Protein AF-A0A3N5UNZ2-F1 (afdb_monomer_lite)

Secondary structure (DSSP, 8-state):
--PPPPEEEEEETTEEEEEE-SSEEHHHHHHTT---HHHHHHTT--EESS-----HHHHHHHHHHHHHHHHHHHHHHHHHTT--

Sequence (84 aa):
MRINKPIVKRQIRDIELIRKGRGFSRSELKESGLDNIKVARKNGISIDVFRKTKISENIEQLKPMVKEILDSKKNGKKKKSKQT

pLDDT: mean 83.59, std 14.04, range [40.75, 93.31]

Structure (mmCIF, N/CA/C/O backbone):
data_AF-A0A3N5UNZ2-F1
#
_entry.id   AF-A0A3N5UNZ2-F1
#
loop_
_atom_site.group_PDB
_atom_site.id
_atom_site.type_symbol
_atom_site.label_atom_id
_atom_site.label_alt_id
_atom_site.label_comp_id
_atom_site.label_asym_id
_atom_site.label_entity_id
_atom_site.label_seq_id
_atom_site.pdbx_PDB_ins_code
_atom_site.Cartn_x
_atom_site.Cartn_y
_atom_site.Cartn_z
_atom_site.occupancy
_atom_site.B_iso_or_equiv
_atom_site.auth_seq_id
_atom_site.auth_comp_id
_atom_site.auth_asym_id
_atom_site.auth_atom_id
_atom_site.pdbx_PDB_model_num
ATOM 1 N N . MET A 1 1 ? -2.209 13.482 5.073 1.00 49.31 1 MET A N 1
ATOM 2 C CA . MET A 1 1 ? -1.119 12.482 5.054 1.00 49.31 1 MET A CA 1
ATOM 3 C C . MET A 1 1 ? -0.757 12.217 3.596 1.00 49.31 1 MET A C 1
ATOM 5 O O . MET A 1 1 ? -1.622 11.771 2.850 1.00 49.31 1 MET A O 1
ATOM 9 N N . ARG A 1 2 ? 0.449 12.587 3.139 1.00 51.97 2 ARG A N 1
ATOM 10 C CA . ARG A 1 2 ? 0.920 12.214 1.793 1.00 51.97 2 ARG A CA 1
ATOM 11 C C . ARG A 1 2 ? 1.267 10.733 1.844 1.00 51.97 2 ARG A C 1
ATOM 13 O O . ARG A 1 2 ? 2.312 10.366 2.362 1.00 51.97 2 ARG A O 1
ATOM 20 N N . ILE A 1 3 ? 0.353 9.887 1.394 1.00 63.72 3 ILE A N 1
ATOM 21 C CA . ILE A 1 3 ? 0.599 8.448 1.370 1.00 63.72 3 ILE A CA 1
ATOM 22 C C . ILE A 1 3 ? 1.358 8.150 0.089 1.00 63.72 3 ILE A C 1
ATOM 24 O O . ILE A 1 3 ? 0.888 8.456 -1.011 1.00 63.72 3 ILE A O 1
ATOM 28 N N . ASN A 1 4 ? 2.563 7.607 0.251 1.00 73.62 4 ASN A N 1
ATOM 29 C CA . ASN A 1 4 ? 3.364 7.167 -0.875 1.00 73.62 4 ASN A CA 1
ATOM 30 C C . ASN A 1 4 ? 2.569 6.123 -1.654 1.00 73.62 4 ASN A C 1
ATOM 32 O O . ASN A 1 4 ? 2.052 5.152 -1.100 1.00 73.62 4 ASN A O 1
ATOM 36 N N . LYS A 1 5 ? 2.425 6.371 -2.955 1.00 86.44 5 LYS A N 1
ATOM 37 C CA . LYS A 1 5 ? 1.861 5.381 -3.864 1.00 86.44 5 LYS A CA 1
ATOM 38 C C . LYS A 1 5 ? 2.822 4.190 -3.921 1.00 86.44 5 LYS A C 1
ATOM 40 O O . LYS A 1 5 ? 4.030 4.422 -3.972 1.00 86.44 5 LYS A O 1
ATOM 45 N N . PRO A 1 6 ? 2.308 2.953 -3.968 1.00 91.00 6 PRO A N 1
ATOM 46 C CA . PRO A 1 6 ? 3.153 1.772 -4.065 1.00 91.00 6 PRO A CA 1
ATOM 47 C C . PRO A 1 6 ? 3.953 1.794 -5.360 1.00 91.00 6 PRO A C 1
ATOM 49 O O . PRO A 1 6 ? 3.471 2.242 -6.405 1.00 91.00 6 PRO A O 1
ATOM 52 N N . ILE A 1 7 ? 5.149 1.242 -5.297 1.00 92.44 7 ILE A N 1
ATOM 53 C CA . ILE A 1 7 ? 5.984 0.961 -6.450 1.00 92.44 7 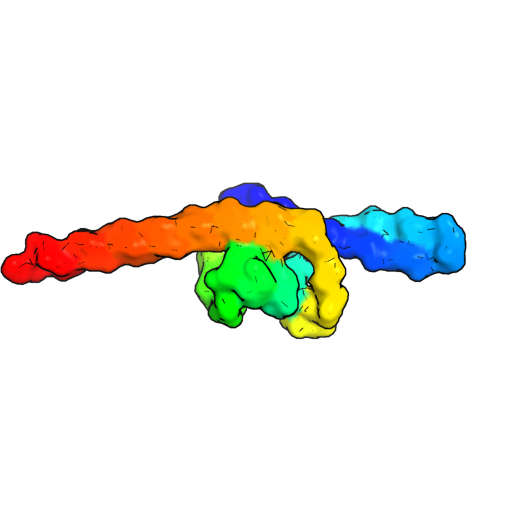ILE A CA 1
ATOM 54 C C . ILE A 1 7 ? 5.423 -0.290 -7.125 1.00 92.44 7 ILE A C 1
ATOM 56 O O . ILE A 1 7 ? 5.106 -1.282 -6.473 1.00 92.44 7 ILE A O 1
ATOM 60 N N . VAL A 1 8 ? 5.244 -0.240 -8.440 1.00 91.88 8 VAL A N 1
ATOM 61 C CA . VAL A 1 8 ? 4.842 -1.384 -9.257 1.00 91.88 8 VAL A CA 1
ATOM 62 C C . VAL A 1 8 ? 5.883 -1.552 -10.346 1.00 91.88 8 VAL A C 1
ATOM 64 O O . VAL A 1 8 ? 6.102 -0.635 -11.137 1.00 91.88 8 VAL A O 1
ATOM 67 N N . LYS A 1 9 ? 6.491 -2.734 -10.377 1.00 91.31 9 LYS A N 1
ATOM 68 C CA . LYS A 1 9 ? 7.502 -3.130 -11.352 1.00 91.31 9 LYS A CA 1
ATOM 69 C C . LYS A 1 9 ? 6.851 -4.048 -12.381 1.00 91.31 9 LYS A C 1
ATOM 71 O O . LYS A 1 9 ? 6.112 -4.965 -12.016 1.00 91.31 9 LYS A O 1
ATOM 76 N N . ARG A 1 10 ? 7.069 -3.770 -13.664 1.00 89.44 10 ARG A N 1
ATOM 77 C CA . ARG A 1 10 ? 6.659 -4.638 -14.773 1.00 89.44 10 ARG A CA 1
ATOM 78 C C . ARG A 1 10 ? 7.857 -4.850 -15.681 1.00 89.44 10 ARG A C 1
ATOM 80 O O . ARG A 1 10 ? 8.352 -3.893 -16.263 1.00 89.44 10 ARG A O 1
ATOM 87 N N . GLN A 1 11 ? 8.259 -6.100 -15.845 1.00 91.06 11 GLN A N 1
ATOM 88 C CA . GLN A 1 11 ? 9.273 -6.469 -16.820 1.00 91.06 11 GLN A CA 1
ATOM 89 C C . GLN A 1 11 ? 8.634 -6.613 -18.206 1.00 91.06 11 GLN A C 1
ATOM 91 O O . GLN A 1 11 ? 7.593 -7.261 -18.359 1.00 91.06 11 GLN A O 1
ATOM 96 N N . ILE A 1 12 ? 9.230 -5.972 -19.208 1.00 91.19 12 ILE A N 1
ATOM 97 C CA . ILE A 1 12 ? 8.870 -6.101 -20.621 1.00 91.19 12 ILE A CA 1
ATOM 98 C C . ILE A 1 12 ? 10.165 -6.388 -21.378 1.00 91.19 12 ILE A C 1
ATOM 100 O O . ILE A 1 12 ? 10.955 -5.476 -21.610 1.00 91.19 12 ILE A O 1
ATOM 104 N N . ARG A 1 13 ? 10.374 -7.655 -21.768 1.00 91.44 13 ARG A N 1
ATOM 105 C CA . ARG A 1 13 ? 11.649 -8.135 -22.338 1.00 91.44 13 ARG A CA 1
ATOM 106 C C . ARG A 1 13 ? 12.811 -7.784 -21.389 1.00 91.44 13 ARG A C 1
ATOM 108 O O . ARG A 1 13 ? 12.755 -8.171 -20.222 1.00 91.44 13 ARG A O 1
ATOM 115 N N . ASP A 1 14 ? 13.776 -6.998 -21.859 1.00 92.50 14 ASP A N 1
ATOM 116 C CA . ASP A 1 14 ? 14.961 -6.568 -21.106 1.00 92.50 14 ASP A CA 1
ATOM 117 C C . ASP A 1 14 ? 14.773 -5.223 -20.381 1.00 92.50 14 ASP A C 1
ATOM 119 O O . ASP A 1 14 ? 15.709 -4.697 -19.786 1.00 92.50 14 ASP A O 1
ATOM 123 N N . ILE A 1 15 ? 13.567 -4.643 -20.422 1.00 92.81 15 ILE A N 1
ATOM 124 C CA . ILE A 1 15 ? 13.271 -3.337 -19.824 1.00 92.81 15 ILE A CA 1
ATOM 125 C C . ILE A 1 15 ? 12.416 -3.519 -18.569 1.00 92.81 15 ILE A C 1
ATOM 127 O O . ILE A 1 15 ? 11.327 -4.103 -18.607 1.00 92.81 15 ILE A O 1
ATOM 131 N N . GLU A 1 16 ? 12.877 -2.957 -17.451 1.00 92.00 16 GLU A N 1
ATOM 132 C CA . GLU A 1 16 ? 12.094 -2.845 -16.223 1.00 92.00 16 GLU A CA 1
ATOM 133 C C . GLU A 1 16 ? 11.334 -1.513 -16.192 1.00 92.00 16 GLU A C 1
ATOM 135 O O . GLU A 1 16 ? 11.914 -0.433 -16.079 1.00 92.00 16 GLU A O 1
ATOM 140 N N . LEU A 1 17 ? 10.004 -1.581 -16.272 1.00 91.62 17 LEU A N 1
ATOM 141 C CA . LEU A 1 17 ? 9.147 -0.410 -16.150 1.00 91.62 17 LEU A CA 1
ATOM 142 C C . LEU A 1 17 ? 8.697 -0.238 -14.698 1.00 91.62 17 LEU A C 1
ATOM 144 O O . LEU A 1 17 ? 7.889 -1.019 -14.179 1.00 91.62 17 LEU A O 1
ATOM 148 N N . ILE A 1 18 ? 9.183 0.825 -14.062 1.00 92.75 18 ILE A N 1
ATOM 149 C CA . ILE A 1 18 ? 8.829 1.196 -12.691 1.00 92.75 18 ILE A CA 1
ATOM 150 C C . ILE A 1 18 ? 7.784 2.309 -12.732 1.00 92.75 18 ILE A C 1
ATOM 152 O O . ILE A 1 18 ? 7.973 3.346 -13.365 1.00 92.75 18 ILE A O 1
ATOM 156 N N . ARG A 1 19 ? 6.662 2.115 -12.037 1.00 90.81 19 ARG A N 1
ATOM 157 C CA . ARG A 1 19 ? 5.607 3.131 -11.936 1.00 90.81 19 ARG A CA 1
ATOM 158 C C . ARG A 1 19 ? 4.982 3.187 -10.554 1.00 90.81 19 ARG A C 1
ATOM 160 O O . ARG A 1 19 ? 5.016 2.225 -9.792 1.00 90.81 19 ARG A O 1
ATOM 167 N N . LYS A 1 20 ? 4.316 4.305 -10.271 1.00 91.56 20 LYS A N 1
ATOM 168 C CA . LYS A 1 20 ? 3.459 4.449 -9.091 1.00 91.56 20 LYS A CA 1
ATOM 169 C C . LYS A 1 20 ? 2.111 3.773 -9.350 1.00 91.56 20 LYS A C 1
ATOM 171 O O . LYS A 1 20 ? 1.390 4.145 -10.274 1.00 91.56 20 LYS A O 1
ATOM 176 N N . GLY A 1 21 ? 1.777 2.773 -8.543 1.00 89.50 21 GLY A N 1
ATOM 177 C CA . GLY A 1 21 ? 0.509 2.053 -8.604 1.00 89.50 21 GLY A CA 1
ATOM 178 C C . GLY A 1 21 ? -0.664 2.836 -8.011 1.00 89.50 21 GLY A C 1
ATOM 179 O O . GLY A 1 21 ? -0.495 3.856 -7.341 1.00 89.50 21 GLY A O 1
ATOM 180 N N . ARG A 1 22 ? -1.880 2.320 -8.238 1.00 89.69 22 ARG A N 1
ATOM 181 C CA . ARG A 1 22 ? -3.121 2.843 -7.640 1.00 89.69 22 ARG A CA 1
ATOM 182 C C . ARG A 1 22 ? -3.194 2.580 -6.132 1.00 89.69 22 ARG A C 1
ATOM 184 O O . ARG 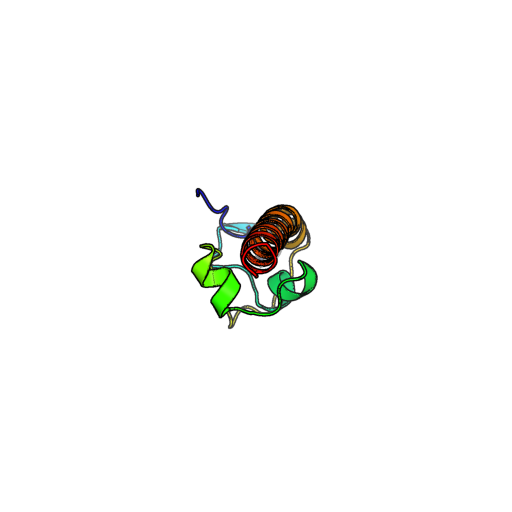A 1 22 ? -3.667 3.438 -5.395 1.00 89.69 22 ARG A O 1
ATOM 191 N N . GLY A 1 23 ? -2.767 1.399 -5.682 1.00 91.88 23 GLY A N 1
ATOM 192 C CA . GLY A 1 23 ? -2.877 0.977 -4.285 1.00 91.88 23 GLY A CA 1
ATOM 193 C C . GLY A 1 23 ? -2.073 -0.283 -3.956 1.00 91.88 23 GLY A C 1
ATOM 194 O O . GLY A 1 23 ? -1.659 -1.036 -4.847 1.00 91.88 23 GLY A O 1
ATOM 195 N N . PHE A 1 24 ? -1.7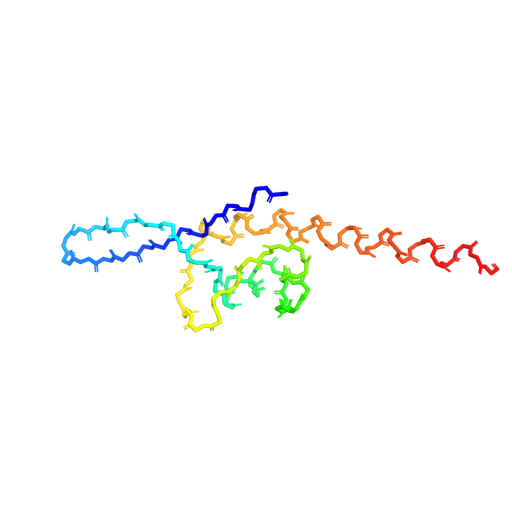73 -0.456 -2.670 1.00 92.94 24 PHE A N 1
ATOM 196 C CA . PHE A 1 24 ? -1.039 -1.596 -2.122 1.00 92.94 24 PHE A CA 1
ATOM 197 C C . PHE A 1 24 ? -1.819 -2.889 -2.349 1.00 92.94 24 PHE A C 1
ATOM 199 O O . PHE A 1 24 ? -3.050 -2.867 -2.374 1.00 92.94 24 PHE A O 1
ATOM 206 N N . SER A 1 25 ? -1.130 -4.008 -2.548 1.00 93.31 25 SER A N 1
ATOM 207 C CA . SER A 1 25 ? -1.804 -5.291 -2.724 1.00 93.31 25 SER A CA 1
ATOM 208 C C . SER A 1 25 ? -2.298 -5.838 -1.387 1.00 93.31 25 SER A C 1
ATOM 210 O O . SER A 1 25 ? -1.815 -5.473 -0.312 1.00 93.31 25 SER A O 1
ATOM 212 N N . ARG A 1 26 ? -3.272 -6.752 -1.441 1.00 92.62 26 ARG A N 1
ATOM 213 C CA . ARG A 1 26 ? -3.781 -7.419 -0.234 1.00 92.62 26 ARG A CA 1
ATOM 214 C C . ARG A 1 26 ? -2.685 -8.205 0.496 1.00 92.62 26 ARG A C 1
ATOM 216 O O . ARG A 1 26 ? -2.678 -8.229 1.722 1.00 92.62 26 ARG A O 1
ATOM 223 N N . SER A 1 27 ? -1.773 -8.829 -0.247 1.00 92.50 27 SER A N 1
ATOM 224 C CA . SER A 1 27 ? -0.633 -9.562 0.313 1.00 92.50 27 SER A CA 1
ATOM 225 C C . SER A 1 27 ? 0.374 -8.636 0.994 1.00 92.50 27 SER A C 1
ATOM 227 O O . SER A 1 27 ? 0.798 -8.938 2.102 1.00 92.50 27 SER A O 1
ATOM 229 N N . GLU A 1 28 ? 0.699 -7.489 0.382 1.00 93.00 28 GLU A N 1
ATOM 230 C CA . GLU A 1 28 ? 1.602 -6.486 0.976 1.00 93.00 28 GLU A CA 1
ATOM 231 C C . GLU A 1 28 ? 1.043 -5.961 2.309 1.00 93.00 28 GLU A C 1
ATOM 233 O O . GLU A 1 28 ? 1.763 -5.865 3.300 1.00 93.00 28 GLU A O 1
ATOM 238 N N . LEU A 1 29 ? -0.265 -5.684 2.354 1.00 92.06 29 LEU A N 1
ATOM 239 C CA . LEU A 1 29 ? -0.940 -5.226 3.567 1.00 92.06 29 LEU A CA 1
ATOM 240 C C . LEU A 1 29 ? -0.875 -6.275 4.691 1.00 92.06 29 LEU 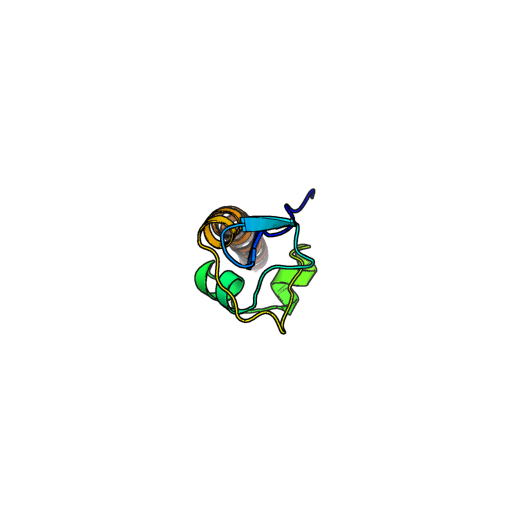A C 1
ATOM 242 O O . LEU A 1 29 ? -0.533 -5.951 5.831 1.00 92.06 29 LEU A O 1
ATOM 246 N N . LYS A 1 30 ? -1.130 -7.543 4.354 1.00 91.25 30 LYS A N 1
ATOM 247 C CA . LYS A 1 30 ? -1.052 -8.660 5.299 1.00 91.25 30 LYS A CA 1
ATOM 248 C C . LYS A 1 30 ? 0.358 -8.832 5.867 1.00 91.25 30 LYS A C 1
ATOM 250 O O . LYS A 1 30 ? 0.513 -8.903 7.082 1.00 91.25 30 LYS A O 1
ATOM 255 N N . GLU A 1 31 ? 1.384 -8.825 5.015 1.00 93.12 31 GLU A N 1
ATOM 256 C CA . GLU A 1 31 ? 2.787 -8.920 5.452 1.00 93.12 31 GLU A CA 1
ATOM 257 C C . GLU A 1 31 ? 3.228 -7.711 6.294 1.00 93.12 31 GLU A C 1
ATOM 259 O O . GLU A 1 31 ? 4.061 -7.848 7.188 1.00 93.12 31 GLU A O 1
ATOM 264 N N . SER A 1 32 ? 2.633 -6.535 6.076 1.00 90.06 32 SER A N 1
ATOM 265 C CA . SER A 1 32 ? 2.887 -5.350 6.906 1.00 90.06 32 SER A CA 1
ATOM 266 C C . SER A 1 32 ? 2.233 -5.392 8.297 1.00 90.06 32 SER A C 1
ATOM 268 O O . SER A 1 32 ? 2.481 -4.503 9.108 1.00 90.06 32 SER A O 1
ATOM 270 N N . GLY A 1 33 ? 1.424 -6.417 8.598 1.00 88.56 33 GLY A N 1
ATOM 271 C CA . GLY A 1 33 ? 0.780 -6.607 9.902 1.00 88.56 33 GLY A CA 1
ATOM 272 C C . GLY A 1 33 ? -0.636 -6.032 10.009 1.00 88.56 33 GLY A C 1
ATOM 273 O O . GLY A 1 33 ? -1.151 -5.869 11.117 1.00 88.56 33 GLY A O 1
ATOM 274 N N . LEU A 1 34 ? -1.282 -5.711 8.882 1.00 86.50 34 LEU A N 1
ATOM 275 C CA . LEU A 1 34 ? -2.640 -5.172 8.856 1.00 86.50 34 LEU A CA 1
ATOM 276 C C . LEU A 1 34 ? -3.520 -5.991 7.901 1.00 86.50 34 LEU A C 1
ATOM 278 O O . LEU A 1 34 ? -3.463 -5.847 6.691 1.00 86.50 34 LEU A O 1
ATOM 282 N N . ASP A 1 35 ? -4.396 -6.836 8.441 1.00 87.56 35 ASP A N 1
ATOM 283 C CA . ASP A 1 35 ? -5.258 -7.691 7.602 1.00 87.56 35 ASP A CA 1
ATOM 284 C C . ASP A 1 35 ? -6.554 -7.004 7.138 1.00 87.56 35 ASP A C 1
ATOM 286 O O . ASP A 1 35 ? -7.182 -7.398 6.151 1.00 87.56 35 ASP A O 1
ATOM 290 N N . ASN A 1 36 ? -6.995 -5.963 7.848 1.00 89.94 36 ASN A N 1
ATOM 291 C CA . ASN A 1 36 ? -8.302 -5.358 7.620 1.00 89.94 36 ASN A CA 1
ATOM 292 C C . ASN A 1 36 ? -8.260 -4.189 6.618 1.00 89.94 36 ASN A C 1
ATOM 294 O O . ASN A 1 36 ? -7.906 -3.058 6.956 1.00 89.94 36 ASN A O 1
ATOM 298 N N . ILE A 1 37 ? -8.756 -4.441 5.403 1.00 89.75 37 ILE A N 1
ATOM 299 C CA . ILE A 1 37 ? -8.854 -3.463 4.304 1.00 89.75 37 ILE A CA 1
ATOM 300 C C . ILE A 1 37 ? -9.638 -2.206 4.709 1.00 89.75 37 ILE A C 1
ATOM 302 O O . ILE A 1 37 ? -9.261 -1.096 4.330 1.00 89.75 37 ILE A O 1
ATOM 306 N N . LYS A 1 38 ? -10.724 -2.347 5.482 1.00 89.94 38 LYS A N 1
ATOM 307 C CA . LYS A 1 38 ? -11.536 -1.194 5.911 1.00 89.94 38 LYS A CA 1
ATOM 308 C C . LYS A 1 38 ? -10.732 -0.272 6.824 1.00 89.94 38 LYS A C 1
ATOM 310 O O . LYS A 1 38 ? -10.802 0.945 6.679 1.00 89.94 38 LYS A O 1
ATOM 315 N N . VAL A 1 39 ? -9.949 -0.852 7.736 1.00 89.12 39 VAL A N 1
ATOM 316 C CA . VAL A 1 39 ? -9.077 -0.093 8.642 1.00 89.12 39 VAL A CA 1
ATOM 317 C C . VAL A 1 39 ? -8.006 0.633 7.840 1.00 89.12 39 VAL A C 1
ATOM 319 O O . VAL A 1 39 ? -7.834 1.831 8.025 1.00 89.12 39 VAL A O 1
ATOM 322 N N . ALA A 1 40 ? -7.345 -0.044 6.908 1.00 88.62 40 ALA A N 1
ATOM 323 C CA . ALA A 1 40 ? -6.346 0.583 6.050 1.00 88.62 40 ALA A CA 1
ATOM 324 C C . ALA A 1 40 ? -6.916 1.762 5.243 1.00 88.62 40 ALA A C 1
ATOM 326 O O . ALA A 1 40 ? -6.367 2.859 5.309 1.00 88.62 40 ALA A O 1
ATOM 327 N N . ARG A 1 41 ? -8.068 1.584 4.579 1.00 89.38 41 ARG A N 1
ATOM 328 C CA . ARG A 1 41 ? -8.736 2.666 3.831 1.00 89.38 41 ARG A CA 1
ATOM 329 C C . ARG A 1 41 ? -9.118 3.848 4.720 1.00 89.38 41 ARG A C 1
ATOM 331 O O . ARG A 1 41 ? -8.935 4.989 4.312 1.00 89.38 41 ARG A O 1
ATOM 338 N N . LYS A 1 42 ? -9.605 3.590 5.940 1.00 88.94 42 LYS A N 1
ATOM 339 C CA . LYS A 1 42 ? -9.935 4.643 6.917 1.00 88.94 42 LYS A CA 1
ATOM 340 C C . LYS A 1 42 ? -8.705 5.450 7.342 1.00 88.94 42 LYS A C 1
ATOM 342 O O . LYS A 1 42 ? -8.823 6.638 7.606 1.00 88.94 42 LYS A O 1
ATOM 347 N N . ASN A 1 43 ? -7.537 4.813 7.370 1.00 86.38 43 ASN A N 1
ATOM 348 C CA . ASN A 1 43 ? -6.255 5.460 7.646 1.00 86.38 43 ASN A CA 1
ATOM 349 C C . ASN A 1 43 ? -5.571 5.989 6.366 1.00 86.38 43 ASN A C 1
ATOM 351 O O . ASN A 1 43 ? -4.386 6.300 6.378 1.00 86.38 43 ASN A O 1
ATOM 355 N N . GLY A 1 44 ? -6.307 6.080 5.251 1.00 87.12 44 GLY A N 1
ATOM 356 C CA . GLY A 1 44 ? -5.846 6.652 3.984 1.00 87.12 44 GLY A CA 1
ATOM 357 C C . GLY A 1 44 ? -5.040 5.703 3.091 1.00 87.12 44 GLY A C 1
ATOM 358 O O . GLY A 1 44 ? -4.705 6.066 1.962 1.00 87.12 44 GLY A O 1
ATOM 359 N N . ILE A 1 45 ? -4.733 4.484 3.538 1.00 89.50 45 ILE A N 1
ATOM 360 C CA . ILE A 1 45 ? -3.952 3.528 2.748 1.00 89.50 45 ILE A CA 1
ATOM 361 C C . ILE A 1 45 ? -4.816 3.032 1.583 1.00 89.50 45 ILE A C 1
ATOM 363 O O . ILE A 1 45 ? -5.828 2.348 1.763 1.00 89.50 45 ILE A O 1
ATOM 367 N N . SER A 1 46 ? -4.404 3.382 0.365 1.00 90.44 46 SER A N 1
ATOM 368 C CA . SER A 1 46 ? -5.064 2.939 -0.863 1.00 90.44 46 SER A CA 1
ATOM 369 C C . SER A 1 46 ? -4.713 1.484 -1.147 1.00 90.44 46 SER A C 1
ATOM 371 O O . SER A 1 46 ? -3.538 1.138 -1.209 1.00 90.44 46 SER A O 1
ATOM 373 N N . ILE A 1 47 ? -5.725 0.636 -1.347 1.00 91.62 47 ILE A N 1
ATOM 374 C CA . ILE A 1 47 ? -5.554 -0.807 -1.567 1.00 91.62 47 ILE A CA 1
ATOM 375 C C . ILE A 1 47 ? -6.132 -1.201 -2.920 1.00 91.62 47 ILE A C 1
ATOM 377 O O . ILE A 1 47 ? -7.297 -0.914 -3.215 1.00 91.62 47 ILE A O 1
ATOM 381 N N . ASP A 1 48 ? -5.323 -1.914 -3.692 1.00 92.00 48 ASP A N 1
ATOM 382 C CA . ASP A 1 48 ? -5.712 -2.625 -4.897 1.00 92.00 48 ASP A CA 1
ATOM 383 C C . ASP A 1 48 ? -5.914 -4.111 -4.566 1.00 92.00 48 ASP A C 1
ATOM 385 O O . ASP A 1 48 ? -4.968 -4.886 -4.429 1.00 92.00 48 ASP A O 1
ATOM 389 N N . VAL A 1 49 ? -7.178 -4.495 -4.388 1.00 90.25 49 VAL A N 1
ATOM 390 C CA . VAL A 1 49 ? -7.566 -5.840 -3.930 1.00 90.25 49 VAL A CA 1
ATOM 391 C C . VAL A 1 49 ? -7.287 -6.905 -4.994 1.00 90.25 49 VAL A C 1
ATOM 393 O O . VAL A 1 49 ? -7.083 -8.067 -4.648 1.00 90.25 49 VAL A O 1
ATOM 396 N N . PHE A 1 50 ? -7.257 -6.520 -6.272 1.00 90.12 50 PHE A N 1
ATOM 397 C CA . PHE A 1 50 ? -7.083 -7.450 -7.386 1.00 90.12 50 PHE A CA 1
ATOM 398 C C . PHE A 1 50 ? -5.610 -7.680 -7.744 1.00 90.12 50 PHE A C 1
ATOM 400 O O . PHE A 1 50 ? -5.282 -8.676 -8.391 1.00 90.12 50 PHE A O 1
ATOM 407 N N . ARG A 1 51 ? -4.700 -6.803 -7.296 1.00 90.06 51 ARG A N 1
ATOM 408 C CA . ARG A 1 51 ? -3.259 -6.977 -7.498 1.00 90.06 51 ARG A CA 1
ATOM 409 C C . ARG A 1 51 ? -2.740 -8.132 -6.638 1.00 90.06 51 ARG A C 1
ATOM 411 O O . ARG A 1 51 ? -2.836 -8.095 -5.416 1.00 90.06 51 ARG A O 1
ATOM 418 N N . LYS A 1 52 ? -2.152 -9.143 -7.285 1.00 88.62 52 LYS A N 1
ATOM 419 C CA . LYS A 1 52 ? -1.562 -10.328 -6.626 1.00 88.62 52 LYS A CA 1
ATOM 420 C C . LYS A 1 52 ? -0.054 -10.216 -6.375 1.00 88.62 52 LYS A C 1
ATOM 422 O O . LYS A 1 52 ? 0.500 -10.996 -5.613 1.00 88.62 52 LYS A O 1
ATOM 427 N N . THR A 1 53 ? 0.618 -9.270 -7.028 1.00 89.31 53 THR A N 1
ATOM 428 C CA . THR A 1 53 ? 2.068 -9.075 -6.898 1.00 89.31 53 THR A CA 1
ATOM 429 C C . THR A 1 53 ? 2.437 -8.570 -5.507 1.00 89.31 53 THR A C 1
ATOM 431 O O . THR A 1 53 ? 1.729 -7.720 -4.951 1.00 89.31 53 THR A O 1
ATOM 434 N N . LYS A 1 54 ? 3.593 -9.007 -5.013 1.00 90.50 54 LYS A N 1
ATOM 435 C CA . LYS A 1 54 ? 4.221 -8.499 -3.795 1.00 90.50 54 LYS A CA 1
ATOM 436 C C . LYS A 1 54 ? 5.585 -7.902 -4.121 1.00 90.50 54 LYS A C 1
ATOM 438 O O . LYS A 1 54 ? 6.324 -8.474 -4.917 1.00 90.50 54 LYS A O 1
ATOM 443 N N . ILE A 1 55 ? 5.884 -6.753 -3.526 1.00 91.94 55 ILE A N 1
ATOM 444 C CA . ILE A 1 55 ? 7.167 -6.060 -3.662 1.00 91.94 55 ILE A CA 1
ATOM 445 C C . ILE A 1 55 ? 7.643 -5.702 -2.253 1.00 91.94 55 ILE A C 1
ATOM 447 O O . ILE A 1 55 ? 6.899 -5.082 -1.492 1.00 91.94 55 ILE A O 1
ATOM 451 N N . SER A 1 56 ? 8.870 -6.093 -1.910 1.00 91.12 56 SER A N 1
ATOM 452 C CA . SER A 1 56 ? 9.476 -5.878 -0.587 1.00 91.12 56 SER A CA 1
ATOM 453 C C . SER A 1 56 ? 9.548 -4.399 -0.206 1.00 91.12 56 SER A C 1
ATOM 455 O O . SER A 1 56 ? 9.148 -4.036 0.897 1.00 91.12 56 SER A O 1
ATOM 457 N N . GLU A 1 57 ? 9.935 -3.536 -1.147 1.00 91.38 57 GLU A N 1
ATOM 458 C CA . GLU A 1 57 ? 10.011 -2.079 -0.954 1.00 91.38 57 GLU A CA 1
ATOM 459 C C . GLU A 1 57 ? 8.672 -1.485 -0.478 1.00 91.38 57 GLU A C 1
ATOM 461 O O . GLU A 1 57 ? 8.634 -0.605 0.379 1.00 91.38 57 GLU A O 1
ATOM 466 N N . ASN A 1 58 ? 7.544 -1.999 -0.983 1.00 92.38 58 ASN A N 1
ATOM 467 C CA . ASN A 1 58 ? 6.217 -1.549 -0.558 1.00 92.38 58 ASN A CA 1
ATOM 468 C C . ASN A 1 58 ? 5.887 -1.998 0.869 1.00 92.38 58 ASN A C 1
ATOM 470 O O . ASN A 1 58 ? 5.241 -1.265 1.615 1.00 92.38 58 ASN A O 1
ATOM 474 N N . ILE A 1 59 ? 6.310 -3.204 1.253 1.00 91.88 59 ILE A N 1
ATOM 475 C CA . ILE A 1 59 ? 6.082 -3.748 2.596 1.00 91.88 59 ILE A CA 1
ATOM 476 C C . ILE A 1 59 ? 6.877 -2.943 3.624 1.00 91.88 59 ILE A C 1
ATOM 478 O O . ILE A 1 59 ? 6.346 -2.591 4.677 1.00 91.88 59 ILE A O 1
ATOM 482 N N . GLU A 1 60 ? 8.123 -2.600 3.306 1.00 92.38 60 GLU A N 1
ATOM 483 C CA . GLU A 1 60 ? 8.964 -1.746 4.147 1.00 92.38 60 GLU A CA 1
ATOM 484 C C . GLU A 1 60 ? 8.367 -0.351 4.331 1.00 92.38 60 GLU A C 1
ATOM 486 O O . GLU A 1 60 ? 8.355 0.156 5.451 1.00 92.38 60 GLU A O 1
ATOM 491 N N . GLN A 1 61 ? 7.779 0.226 3.280 1.00 89.81 61 GLN A N 1
ATOM 492 C CA . GLN A 1 61 ? 7.048 1.493 3.379 1.00 89.81 61 GLN A CA 1
ATOM 493 C C . GLN A 1 61 ? 5.787 1.391 4.252 1.00 89.81 61 GLN A C 1
ATOM 495 O O . GLN A 1 61 ? 5.446 2.346 4.951 1.00 89.81 61 GLN A O 1
ATOM 500 N N . LEU A 1 62 ? 5.086 0.251 4.232 1.00 90.88 62 LEU A N 1
ATOM 501 C CA . LEU A 1 62 ? 3.859 0.050 5.008 1.00 90.88 62 LEU A CA 1
ATOM 502 C C . LEU A 1 62 ? 4.116 -0.194 6.499 1.00 90.88 62 LEU A C 1
ATOM 504 O O . LEU A 1 62 ? 3.336 0.279 7.323 1.00 90.88 62 LEU A O 1
ATOM 508 N N . LYS A 1 63 ? 5.190 -0.905 6.865 1.00 90.69 63 LYS A N 1
ATOM 509 C CA . LYS A 1 63 ? 5.524 -1.241 8.264 1.00 90.69 63 LYS A CA 1
ATOM 510 C C . LYS A 1 63 ? 5.437 -0.053 9.242 1.00 90.69 63 LYS A C 1
ATOM 512 O O . LYS A 1 63 ? 4.726 -0.189 10.242 1.00 90.69 63 LYS A O 1
ATOM 517 N N . PRO A 1 64 ? 6.098 1.101 9.009 1.00 90.06 64 PRO A N 1
ATOM 518 C CA . PRO A 1 64 ? 6.022 2.233 9.934 1.00 90.06 64 PRO A CA 1
ATOM 519 C C . PRO A 1 64 ? 4.604 2.812 10.016 1.00 90.06 64 PRO A C 1
ATOM 521 O O . PRO A 1 64 ? 4.114 3.062 11.114 1.00 90.06 64 PRO A O 1
ATOM 524 N N . MET A 1 65 ? 3.897 2.918 8.885 1.00 87.38 65 MET A N 1
ATOM 525 C CA . MET A 1 65 ? 2.519 3.425 8.855 1.00 87.38 65 MET A CA 1
ATOM 526 C C . MET A 1 65 ? 1.569 2.522 9.647 1.00 87.38 65 MET A C 1
ATOM 528 O O . MET A 1 65 ? 0.738 2.994 10.421 1.00 87.38 65 MET A O 1
ATOM 532 N N . VAL A 1 66 ? 1.696 1.203 9.483 1.00 88.12 66 VAL A N 1
ATOM 533 C CA . VAL A 1 66 ? 0.890 0.229 10.227 1.00 88.12 66 VAL A CA 1
ATOM 534 C C . VAL A 1 66 ? 1.189 0.309 11.720 1.00 88.12 66 VAL A C 1
ATOM 536 O O . VAL A 1 66 ? 0.256 0.279 12.523 1.00 88.12 66 VAL A O 1
ATOM 539 N N . LYS A 1 67 ? 2.460 0.464 12.103 1.00 89.25 67 LYS A N 1
ATOM 540 C CA . LYS A 1 67 ? 2.856 0.621 13.505 1.00 89.25 67 LYS A CA 1
ATOM 541 C C . LYS A 1 67 ? 2.191 1.846 14.144 1.00 89.25 67 LYS A C 1
ATOM 543 O O . LYS A 1 67 ? 1.546 1.704 15.180 1.00 89.25 67 LYS A O 1
ATOM 548 N N . GLU A 1 68 ? 2.228 3.001 13.482 1.00 87.44 68 GLU A N 1
ATOM 549 C CA . GLU A 1 68 ? 1.547 4.224 13.939 1.00 87.44 68 GLU A CA 1
ATOM 550 C C . GLU A 1 68 ? 0.024 4.035 14.092 1.00 87.44 68 GLU A C 1
ATOM 552 O O . GLU A 1 68 ? -0.585 4.471 15.076 1.00 87.44 68 GLU A O 1
ATOM 557 N N . ILE A 1 69 ? -0.613 3.330 13.150 1.00 84.69 69 ILE A N 1
ATOM 558 C CA . ILE A 1 69 ? -2.052 3.018 13.202 1.00 84.69 69 ILE A CA 1
ATOM 559 C C . ILE A 1 69 ? -2.381 2.094 14.387 1.00 84.69 69 ILE A C 1
ATOM 561 O O . ILE A 1 69 ? -3.414 2.244 15.047 1.00 84.69 69 ILE A O 1
ATOM 565 N N . LEU A 1 70 ? -1.524 1.117 14.675 1.00 84.00 70 LEU A N 1
ATOM 566 C CA . LEU A 1 70 ? -1.718 0.200 15.798 1.00 84.00 70 LEU A CA 1
ATOM 567 C C . LEU A 1 70 ? -1.494 0.901 17.146 1.00 84.00 70 LEU A C 1
ATOM 569 O O . LEU A 1 70 ? -2.278 0.693 18.078 1.00 84.00 70 LEU A O 1
ATOM 573 N N . ASP A 1 71 ? -0.483 1.762 17.240 1.00 84.50 71 ASP A N 1
ATOM 574 C CA . ASP A 1 71 ? -0.149 2.500 18.460 1.00 84.50 71 ASP A CA 1
ATOM 575 C C . ASP A 1 71 ? -1.210 3.560 18.795 1.00 84.50 71 ASP A C 1
ATOM 577 O O . ASP A 1 71 ? -1.676 3.648 19.938 1.00 84.50 71 ASP A O 1
ATOM 581 N N . SER A 1 72 ? -1.711 4.286 17.792 1.00 78.69 72 SER A N 1
ATOM 582 C CA . SER A 1 72 ? -2.841 5.212 17.965 1.00 78.69 72 SER A CA 1
ATOM 583 C C . SER A 1 72 ? -4.112 4.497 18.453 1.00 78.69 72 SER A C 1
ATOM 585 O O . SER A 1 72 ? -4.807 4.991 19.349 1.00 78.69 72 SER A O 1
ATOM 587 N N . LYS A 1 73 ? -4.384 3.278 17.964 1.00 73.00 73 LYS A N 1
ATOM 588 C CA . LYS A 1 73 ? -5.507 2.450 18.435 1.00 73.00 73 LYS A CA 1
ATOM 589 C C . LYS A 1 73 ? -5.343 1.998 19.893 1.00 73.00 73 LYS A C 1
ATOM 591 O O . LYS A 1 73 ? -6.341 1.921 20.617 1.00 73.00 73 LYS A O 1
ATOM 596 N N . LYS A 1 74 ? -4.116 1.716 20.351 1.00 65.06 74 LYS A N 1
ATOM 597 C CA . LYS A 1 74 ? -3.830 1.370 21.759 1.00 65.06 74 LYS A CA 1
ATOM 598 C C . LYS A 1 74 ? -4.082 2.552 22.699 1.00 65.06 74 LYS A C 1
ATOM 600 O O . LYS A 1 74 ? -4.700 2.367 23.749 1.00 65.06 74 LYS A O 1
ATOM 605 N N . ASN A 1 75 ? -3.693 3.763 22.305 1.00 61.38 75 ASN A N 1
ATOM 606 C CA . ASN A 1 75 ? -3.910 4.967 23.115 1.00 61.38 75 ASN A CA 1
ATOM 607 C C . ASN A 1 75 ? -5.400 5.317 23.275 1.00 61.38 75 ASN A C 1
ATOM 609 O O . ASN A 1 75 ? -5.822 5.731 24.356 1.00 61.38 75 ASN A O 1
ATOM 613 N N . GLY A 1 76 ? -6.225 5.056 22.255 1.00 58.16 76 GLY A N 1
ATOM 614 C CA . GLY A 1 76 ? -7.682 5.206 22.350 1.00 58.16 76 GLY A CA 1
ATOM 615 C C . GLY A 1 76 ? -8.355 4.224 23.322 1.00 58.16 76 GLY A C 1
ATOM 616 O O . GLY A 1 76 ? -9.342 4.579 23.964 1.00 58.16 76 GLY A O 1
ATOM 617 N N . LYS A 1 77 ? -7.813 3.005 23.485 1.00 57.59 77 LYS A N 1
ATOM 618 C CA . LYS A 1 77 ? -8.326 2.022 24.459 1.00 57.59 77 LYS A CA 1
ATOM 619 C C . LYS A 1 77 ? -7.970 2.379 25.906 1.00 57.59 77 LYS A C 1
ATOM 621 O O . LYS A 1 77 ? -8.828 2.241 26.770 1.00 57.59 77 LYS A O 1
ATOM 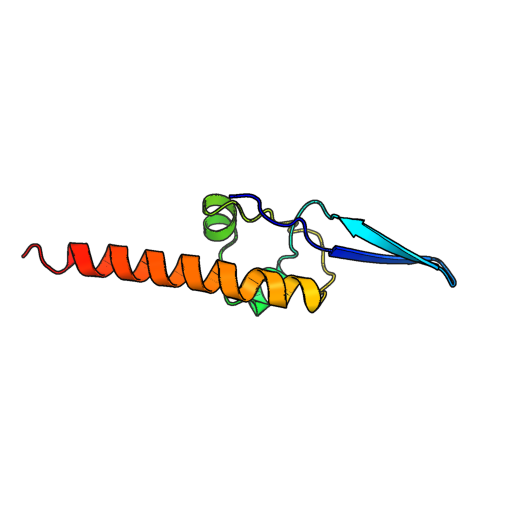626 N N . LYS A 1 78 ? -6.761 2.897 26.166 1.00 52.41 78 LYS A N 1
ATOM 627 C CA . LYS A 1 78 ? -6.330 3.307 27.521 1.00 52.41 78 LYS A CA 1
ATOM 628 C C . LYS A 1 78 ? -7.150 4.462 28.111 1.00 52.41 78 LYS A C 1
ATOM 630 O O . LYS A 1 78 ? -7.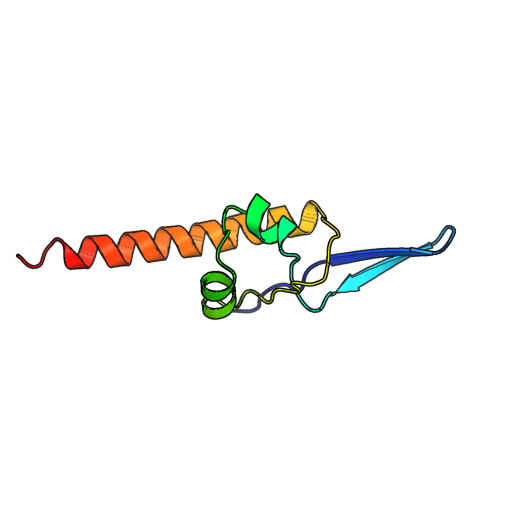272 4.546 29.327 1.00 52.41 78 LYS A O 1
ATOM 635 N N . LYS A 1 79 ? -7.725 5.345 27.282 1.00 49.81 79 LYS A N 1
ATOM 636 C CA . LYS A 1 79 ? -8.612 6.421 27.769 1.00 49.81 79 LYS A CA 1
ATOM 637 C C . LYS A 1 79 ? -9.975 5.910 28.252 1.00 49.81 79 LYS A C 1
ATOM 639 O O . LYS A 1 79 ? -10.525 6.496 29.172 1.00 49.81 79 LYS A O 1
ATOM 644 N N . LYS A 1 80 ? -10.498 4.816 27.683 1.00 48.72 80 LYS A N 1
ATOM 645 C CA . LYS A 1 80 ? -11.804 4.253 28.076 1.00 48.72 80 LYS A CA 1
ATOM 646 C C . LYS A 1 80 ? -11.776 3.458 29.385 1.00 48.72 80 LYS A C 1
ATOM 648 O O . LYS A 1 80 ? -12.818 3.310 29.998 1.00 48.72 80 LYS A O 1
ATOM 653 N N . SER A 1 81 ? -10.615 2.965 29.820 1.00 51.44 81 SER A N 1
ATOM 654 C CA . SER A 1 81 ? -10.481 2.174 31.055 1.00 51.44 81 SER A CA 1
ATOM 655 C C . SER A 1 81 ? -10.188 3.003 32.313 1.00 51.44 81 SER A C 1
ATOM 657 O O . SER A 1 81 ? -10.006 2.428 33.374 1.00 51.44 81 SER A O 1
ATOM 659 N N . LYS A 1 82 ? -10.069 4.333 32.200 1.00 50.62 82 LYS A N 1
ATOM 660 C CA . LYS A 1 82 ? -9.842 5.257 33.332 1.00 50.62 82 LYS A CA 1
ATOM 661 C C . LYS A 1 82 ? -11.098 6.047 33.731 1.00 50.62 82 LYS A C 1
ATOM 663 O O . LYS A 1 82 ? -11.002 6.967 34.531 1.00 50.62 82 LYS A O 1
ATOM 668 N N . GLN A 1 83 ? -12.248 5.716 33.143 1.00 51.22 83 GLN A N 1
ATOM 669 C CA . GLN A 1 83 ? -13.557 6.299 33.448 1.00 51.22 83 GLN A CA 1
ATOM 670 C C . GLN A 1 83 ? -14.486 5.208 34.001 1.00 51.22 83 GLN A C 1
ATOM 672 O O . GLN A 1 83 ? -15.483 4.871 33.373 1.00 51.22 83 GLN A O 1
ATOM 677 N N . THR A 1 84 ? -14.109 4.613 35.127 1.00 40.75 84 THR A N 1
ATOM 678 C CA . THR A 1 84 ? -14.970 3.835 36.034 1.00 40.75 84 THR A CA 1
ATOM 679 C C . THR A 1 84 ? -14.334 3.887 37.404 1.00 40.75 84 THR A C 1
ATOM 681 O O . THR A 1 84 ? -13.095 3.692 37.433 1.00 40.75 84 THR A O 1
#

Foldseek 3Di:
DPQFADWDWDDDPPDIDIDRDQADECVLCVLLPHNDPVLCVVLVGGYDDPDPDDDPVSSVSSNVVVVVSVVVVVVVVVVVVVPD

Radius of gyration: 15.75 Å; chains: 1; bounding box: 30×23×58 Å